Protein AF-A0A6N7TQ83-F1 (afdb_monomer_lite)

Radius of gyration: 12.46 Å; chains: 1; bounding box: 34×21×35 Å

Sequence (81 aa):
MKDFNLKISEIKKAERFAAKESGKTCFIAAMSYSGADVFGWQDVLCEMDSAESGEYVSTVHLCVYMNDRRRSYVARVMPTV

Foldseek 3Di:
DPDDDDDPVQQVQQQVVLCVVQVARKGFPDKDKDPQDPQQKIWMWTFIAGPVPRHTFWIWIWIARRVDRVPIHTPDTGGDD

pLDDT: mean 92.63, std 8.75, range [52.88, 97.25]

Structure (mmCIF, N/CA/C/O backbone):
data_AF-A0A6N7TQ83-F1
#
_entry.id   AF-A0A6N7TQ83-F1
#
loop_
_atom_site.group_PDB
_atom_site.id
_atom_site.type_symbol
_atom_site.label_atom_id
_atom_site.label_alt_id
_atom_site.label_comp_id
_atom_site.label_asym_id
_atom_site.label_entity_id
_atom_site.label_seq_id
_atom_site.pdbx_PDB_ins_code
_atom_site.Cartn_x
_atom_site.Cartn_y
_atom_site.Cartn_z
_atom_site.occupancy
_atom_site.B_iso_or_equiv
_atom_site.auth_seq_id
_atom_site.auth_comp_id
_atom_site.auth_asym_id
_atom_site.auth_atom_id
_atom_site.pdbx_PDB_model_num
ATOM 1 N N . MET A 1 1 ? 20.566 -5.808 -4.596 1.00 52.88 1 MET A N 1
ATOM 2 C CA . MET A 1 1 ? 19.367 -5.039 -4.997 1.00 52.88 1 MET A CA 1
ATOM 3 C C . MET A 1 1 ? 19.194 -3.959 -3.937 1.00 52.88 1 MET A C 1
ATOM 5 O O . MET A 1 1 ? 19.323 -4.306 -2.775 1.00 52.88 1 MET A O 1
ATOM 9 N N . LYS A 1 2 ? 19.071 -2.667 -4.279 1.00 57.59 2 LYS A N 1
ATOM 10 C CA . LYS A 1 2 ? 18.776 -1.646 -3.251 1.00 57.59 2 LYS A CA 1
ATOM 11 C C . LYS A 1 2 ? 17.391 -1.949 -2.681 1.00 57.59 2 LYS A C 1
ATOM 13 O O . LYS A 1 2 ? 16.485 -2.189 -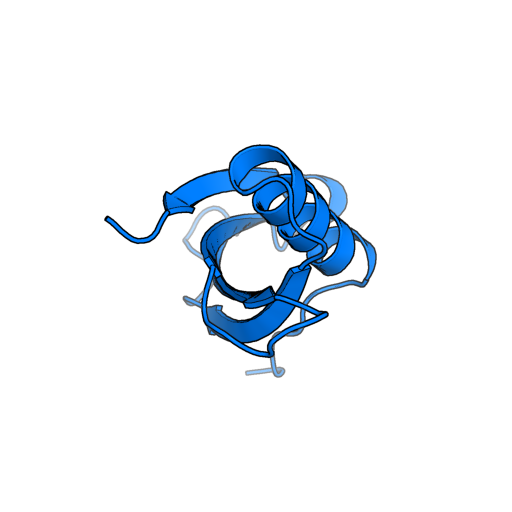3.475 1.00 57.59 2 LYS A O 1
ATOM 18 N N . ASP A 1 3 ? 17.247 -1.926 -1.360 1.00 76.62 3 ASP A N 1
ATOM 19 C CA . ASP A 1 3 ? 15.961 -2.149 -0.702 1.00 76.62 3 ASP A CA 1
ATOM 20 C C . ASP A 1 3 ? 14.926 -1.147 -1.227 1.00 76.62 3 ASP A C 1
ATOM 22 O O . ASP A 1 3 ? 15.113 0.075 -1.162 1.00 76.62 3 ASP A O 1
ATOM 26 N N . PHE A 1 4 ? 13.853 -1.666 -1.821 1.00 85.31 4 PHE A N 1
ATOM 27 C CA . PHE A 1 4 ? 12.746 -0.844 -2.279 1.00 85.31 4 PHE A CA 1
ATOM 28 C C . PHE A 1 4 ? 11.954 -0.356 -1.068 1.00 85.31 4 PHE A C 1
ATOM 30 O O . PHE A 1 4 ? 11.530 -1.141 -0.227 1.00 85.31 4 PHE A O 1
ATOM 37 N N . ASN A 1 5 ? 11.722 0.953 -1.017 1.00 92.50 5 ASN A N 1
ATOM 38 C CA . ASN A 1 5 ? 10.860 1.581 -0.027 1.00 92.50 5 ASN A CA 1
ATOM 39 C C . ASN A 1 5 ? 9.861 2.501 -0.722 1.00 92.50 5 ASN A C 1
ATOM 41 O O . ASN A 1 5 ? 10.170 3.118 -1.751 1.00 92.50 5 ASN A O 1
ATOM 45 N N . LEU A 1 6 ? 8.663 2.617 -0.158 1.00 94.31 6 LEU A N 1
ATOM 46 C CA . LEU A 1 6 ? 7.667 3.580 -0.610 1.00 94.31 6 LEU A CA 1
ATOM 47 C C . LEU A 1 6 ? 8.086 5.010 -0.260 1.00 94.31 6 LEU A C 1
ATOM 49 O O . LEU A 1 6 ? 8.662 5.283 0.792 1.00 94.31 6 LEU A O 1
ATOM 53 N N . LYS A 1 7 ? 7.773 5.953 -1.149 1.00 96.12 7 LYS A N 1
ATOM 54 C CA . LYS A 1 7 ? 7.837 7.382 -0.838 1.00 96.12 7 LYS A CA 1
ATOM 55 C C . LYS A 1 7 ? 6.634 7.759 0.022 1.00 96.12 7 LYS A C 1
ATOM 57 O O . LYS A 1 7 ? 5.547 7.217 -0.147 1.00 96.12 7 LYS A O 1
ATOM 62 N N . ILE A 1 8 ? 6.779 8.799 0.842 1.00 95.88 8 ILE A N 1
ATOM 63 C CA . ILE A 1 8 ? 5.683 9.341 1.669 1.00 95.88 8 ILE A CA 1
ATOM 64 C C . ILE A 1 8 ? 4.421 9.623 0.834 1.00 95.88 8 ILE A C 1
ATOM 66 O O . ILE A 1 8 ? 3.305 9.381 1.281 1.00 95.88 8 ILE A O 1
ATOM 70 N N . SER A 1 9 ? 4.575 10.108 -0.403 1.00 96.25 9 SER A N 1
ATOM 71 C CA . SER A 1 9 ? 3.442 10.380 -1.294 1.00 96.25 9 SER A CA 1
ATOM 72 C C . SER A 1 9 ? 2.673 9.127 -1.717 1.00 96.25 9 SER A C 1
ATOM 74 O O . SER A 1 9 ? 1.482 9.222 -1.992 1.00 96.25 9 SER A O 1
ATOM 76 N N . GLU A 1 10 ? 3.343 7.980 -1.805 1.00 97.06 10 GLU A N 1
ATOM 77 C CA . GLU A 1 10 ? 2.736 6.686 -2.131 1.00 97.06 10 GLU A CA 1
ATOM 78 C C . GLU A 1 10 ? 2.090 6.058 -0.900 1.00 97.06 10 GLU A C 1
ATOM 80 O O . GLU A 1 10 ? 0.965 5.582 -1.004 1.00 97.06 10 GLU A O 1
ATOM 85 N N . ILE A 1 11 ? 2.738 6.166 0.266 1.00 97.06 11 ILE A N 1
ATOM 86 C CA . ILE A 1 11 ? 2.169 5.749 1.556 1.00 97.06 11 ILE A CA 1
ATOM 87 C C . ILE A 1 11 ? 0.835 6.465 1.784 1.00 97.06 11 ILE A C 1
ATOM 89 O O . ILE A 1 11 ? -0.219 5.836 1.820 1.00 97.06 11 ILE A O 1
ATOM 93 N N . LYS A 1 12 ? 0.852 7.804 1.751 1.00 96.81 12 LYS A N 1
ATOM 94 C CA . LYS A 1 12 ? -0.361 8.624 1.891 1.00 96.81 12 LYS A CA 1
ATOM 95 C C . LYS A 1 12 ? -1.399 8.356 0.806 1.00 96.81 12 LYS A C 1
ATOM 97 O O . LYS A 1 12 ? -2.555 8.744 0.956 1.00 96.81 12 LYS A O 1
ATOM 102 N N . LYS A 1 13 ? -0.998 7.828 -0.353 1.00 96.44 13 LYS A N 1
ATOM 103 C CA . LYS A 1 13 ? -1.938 7.461 -1.415 1.00 96.44 13 LYS A CA 1
ATOM 104 C C . LYS A 1 13 ? -2.653 6.170 -1.032 1.00 96.44 13 LYS A C 1
ATOM 106 O O . LYS A 1 13 ? -3.875 6.176 -1.033 1.00 96.44 13 LYS A O 1
ATOM 111 N N . ALA A 1 14 ? -1.921 5.130 -0.642 1.00 96.50 14 ALA A N 1
ATOM 112 C CA . ALA A 1 14 ? -2.516 3.874 -0.199 1.00 96.50 14 ALA A CA 1
ATOM 113 C C . ALA A 1 14 ? -3.438 4.070 1.017 1.00 96.50 14 ALA A C 1
ATOM 115 O O . ALA A 1 14 ? -4.599 3.675 0.966 1.00 96.50 14 ALA A O 1
ATOM 116 N N . GLU A 1 15 ? -2.974 4.797 2.039 1.00 96.69 15 GLU A N 1
ATOM 117 C CA . GLU A 1 15 ? -3.756 5.118 3.244 1.00 96.69 15 GLU A CA 1
ATOM 118 C C . GLU A 1 15 ? -5.067 5.833 2.923 1.00 96.69 15 GLU A C 1
ATOM 120 O O . GLU A 1 15 ? -6.121 5.446 3.418 1.00 96.69 15 GLU A O 1
ATOM 125 N N . ARG A 1 16 ? -5.033 6.836 2.036 1.00 96.56 16 ARG A N 1
ATOM 126 C CA . ARG A 1 16 ? -6.243 7.571 1.637 1.00 96.56 16 ARG A CA 1
ATOM 127 C C . ARG A 1 16 ? -7.251 6.699 0.898 1.00 96.56 16 ARG A C 1
ATOM 129 O O . ARG A 1 16 ? -8.448 6.892 1.084 1.00 96.56 16 ARG A O 1
ATOM 136 N N . PHE A 1 17 ? -6.790 5.781 0.051 1.00 95.81 17 PHE A N 1
ATOM 137 C CA . PHE A 1 17 ? -7.686 4.874 -0.666 1.00 95.81 17 PHE A CA 1
ATOM 138 C C . PHE A 1 17 ? -8.297 3.833 0.279 1.00 95.81 17 PHE A C 1
ATOM 140 O O . PHE A 1 17 ? -9.510 3.658 0.259 1.00 95.81 17 PHE A O 1
ATOM 147 N N . ALA A 1 18 ? -7.500 3.226 1.161 1.00 95.12 18 ALA A N 1
ATOM 148 C CA . ALA A 1 18 ? -8.004 2.305 2.182 1.00 95.12 18 ALA A CA 1
ATOM 149 C C . ALA A 1 18 ? -9.019 2.977 3.119 1.00 95.12 18 ALA A C 1
ATOM 151 O O . ALA A 1 18 ? -10.083 2.423 3.397 1.00 95.12 18 ALA A O 1
ATOM 152 N N . ALA A 1 19 ? -8.723 4.206 3.549 1.00 94.69 19 ALA A N 1
ATOM 153 C CA . ALA A 1 19 ? -9.606 4.976 4.414 1.00 94.69 19 ALA A CA 1
ATOM 154 C C . ALA A 1 19 ? -10.931 5.333 3.732 1.00 94.69 19 ALA A C 1
ATOM 156 O O . ALA A 1 19 ? -11.992 5.269 4.348 1.00 94.69 19 ALA A O 1
ATOM 157 N N . LYS A 1 20 ? -10.883 5.676 2.439 1.00 93.69 20 L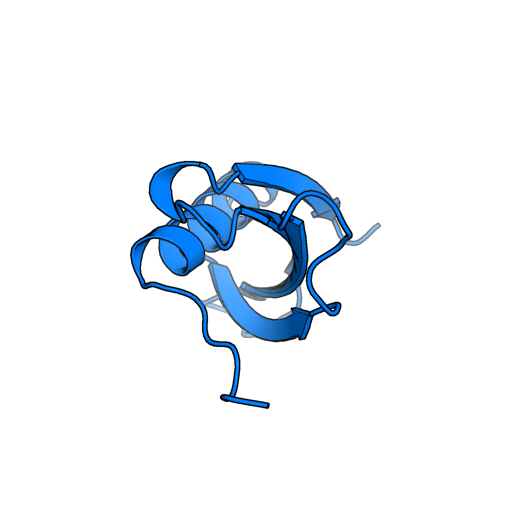YS A N 1
ATOM 158 C CA . LYS A 1 20 ? -12.082 5.986 1.657 1.00 93.69 20 LYS A CA 1
ATOM 159 C C . LYS A 1 20 ? -13.009 4.776 1.517 1.00 93.69 20 LYS A C 1
ATOM 161 O O . LYS A 1 20 ? -14.216 4.947 1.630 1.00 93.69 20 LYS A O 1
ATOM 166 N N . GLU A 1 21 ? -12.457 3.593 1.258 1.00 90.38 21 GLU A N 1
ATOM 167 C CA . GLU A 1 21 ? -13.251 2.371 1.061 1.00 90.38 21 GLU A CA 1
ATOM 168 C C . GLU A 1 21 ? -13.813 1.822 2.381 1.00 90.38 21 GLU A C 1
ATOM 170 O O . GLU A 1 21 ? -14.933 1.326 2.418 1.00 90.38 21 GLU A O 1
ATOM 175 N N . SER A 1 22 ? -13.060 1.938 3.478 1.00 90.00 22 SER A N 1
ATOM 176 C CA . SER A 1 22 ? -13.448 1.380 4.783 1.00 90.00 22 SER A CA 1
ATOM 177 C C . SER A 1 22 ? -14.195 2.347 5.705 1.00 90.00 22 SER A C 1
ATOM 179 O O . SER A 1 22 ? -14.800 1.913 6.684 1.00 90.00 22 SER A O 1
ATOM 181 N N . GLY A 1 23 ? -14.112 3.656 5.450 1.00 92.31 23 GLY A N 1
ATOM 182 C CA . GLY A 1 23 ? -14.609 4.693 6.357 1.00 92.31 23 GLY A CA 1
ATOM 183 C C . GLY A 1 23 ? -13.778 4.869 7.636 1.00 92.31 23 GLY A C 1
ATOM 184 O O . GLY A 1 23 ? -14.219 5.575 8.540 1.00 92.31 23 GLY A O 1
ATOM 185 N N . LYS A 1 24 ? -12.596 4.245 7.732 1.00 92.12 24 LYS A N 1
ATOM 186 C CA . LYS A 1 24 ? -11.709 4.290 8.908 1.00 92.12 24 LYS A CA 1
ATOM 187 C C . LYS A 1 24 ? -10.418 5.045 8.602 1.00 92.12 24 LYS A C 1
ATOM 189 O O . LYS A 1 24 ? -9.992 5.128 7.457 1.00 92.12 24 LYS A O 1
ATOM 194 N N . THR A 1 25 ? -9.736 5.549 9.627 1.00 95.69 25 THR A N 1
ATOM 195 C CA . THR A 1 25 ? -8.339 5.983 9.461 1.00 95.69 25 THR A CA 1
ATOM 196 C C . THR A 1 25 ? -7.448 4.746 9.336 1.00 95.69 25 THR A C 1
ATOM 198 O O . THR A 1 25 ? -7.544 3.845 10.169 1.00 95.69 25 THR A O 1
ATOM 201 N N . CYS A 1 26 ? -6.585 4.699 8.318 1.00 96.19 26 CYS A N 1
ATOM 202 C CA . CYS A 1 26 ? -5.736 3.541 8.021 1.00 96.19 26 CYS A CA 1
ATOM 203 C C . CYS A 1 26 ? -4.251 3.911 7.935 1.00 96.19 26 CYS A C 1
ATOM 205 O O . CY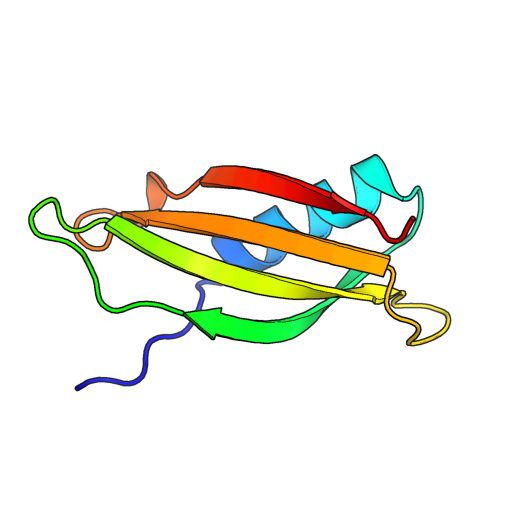S A 1 26 ? -3.921 5.026 7.527 1.00 96.19 26 CYS A O 1
ATOM 207 N N . PHE A 1 27 ? -3.377 2.951 8.237 1.00 96.94 27 PHE A N 1
ATOM 208 C CA . PHE A 1 27 ? -1.927 3.038 8.028 1.00 96.94 27 PHE A CA 1
ATOM 209 C C . PHE A 1 27 ? -1.393 1.759 7.367 1.00 96.94 27 PHE A C 1
ATOM 211 O O . PHE A 1 27 ? -2.043 0.717 7.422 1.00 96.94 27 PHE A O 1
ATOM 218 N N . ILE A 1 28 ? -0.230 1.837 6.712 1.00 96.75 28 ILE A N 1
ATOM 219 C CA . ILE A 1 28 ? 0.429 0.646 6.145 1.00 96.75 28 ILE A CA 1
ATOM 220 C C . ILE A 1 28 ? 1.120 -0.130 7.272 1.00 96.75 28 ILE A C 1
ATOM 222 O O . ILE A 1 28 ? 2.100 0.364 7.833 1.00 96.75 28 ILE A O 1
ATOM 226 N N . ALA A 1 29 ? 0.647 -1.340 7.563 1.00 95.81 29 ALA A N 1
ATOM 227 C CA . ALA A 1 29 ? 1.234 -2.221 8.574 1.00 95.81 29 ALA A CA 1
ATOM 228 C C . ALA A 1 29 ? 2.360 -3.092 8.000 1.00 95.81 29 ALA A C 1
ATOM 230 O O . ALA A 1 29 ? 3.422 -3.240 8.607 1.00 95.81 29 ALA A O 1
ATOM 231 N N . ALA A 1 30 ? 2.161 -3.607 6.787 1.00 94.69 30 ALA A N 1
ATOM 232 C CA . ALA A 1 30 ? 3.145 -4.403 6.068 1.00 94.69 30 ALA A CA 1
ATOM 233 C C . ALA A 1 30 ? 3.099 -4.111 4.566 1.00 94.69 30 ALA A C 1
ATOM 235 O O . ALA A 1 30 ? 2.107 -3.621 4.024 1.00 94.69 30 ALA A O 1
ATOM 236 N N . MET A 1 31 ? 4.190 -4.420 3.867 1.00 94.69 31 MET A N 1
ATOM 237 C CA . MET A 1 31 ? 4.220 -4.363 2.410 1.00 94.69 31 MET A CA 1
ATOM 238 C C . MET A 1 31 ? 4.979 -5.547 1.826 1.00 94.69 31 MET A C 1
ATOM 240 O O . MET A 1 31 ? 5.999 -5.978 2.364 1.00 94.69 31 MET A O 1
ATOM 244 N N . SER A 1 32 ? 4.511 -6.022 0.679 1.00 94.25 32 SER A N 1
ATOM 245 C CA . SER A 1 32 ? 5.265 -6.911 -0.201 1.00 94.25 32 SER A CA 1
ATOM 246 C C . SER A 1 32 ? 5.354 -6.283 -1.584 1.00 94.25 32 SER A C 1
ATOM 248 O O . SER A 1 32 ? 4.496 -5.489 -1.973 1.00 94.25 32 SER A O 1
ATOM 250 N N . TYR A 1 33 ? 6.419 -6.581 -2.321 1.00 93.88 33 TYR A N 1
ATOM 251 C CA . TYR A 1 33 ? 6.620 -6.012 -3.646 1.00 93.88 33 TYR A CA 1
ATOM 252 C C . TYR A 1 33 ? 7.256 -7.009 -4.606 1.00 93.88 33 TYR A C 1
ATOM 254 O O . TYR A 1 33 ? 8.057 -7.856 -4.207 1.00 93.88 33 TYR A O 1
ATOM 262 N N . SER A 1 34 ? 6.912 -6.881 -5.886 1.00 88.69 34 SER A N 1
ATOM 263 C CA . SER A 1 34 ? 7.565 -7.607 -6.973 1.00 88.69 34 SER A CA 1
ATOM 264 C C . SER A 1 34 ? 8.886 -6.940 -7.371 1.00 88.69 34 SER A C 1
ATOM 266 O O . SER A 1 34 ? 9.171 -5.802 -7.001 1.00 88.69 34 SER A O 1
ATOM 268 N N . GLY A 1 35 ? 9.692 -7.613 -8.195 1.00 90.38 35 GLY A N 1
ATOM 269 C CA . GLY A 1 35 ? 10.667 -6.900 -9.023 1.00 90.38 35 GLY A CA 1
ATOM 270 C C . GLY A 1 35 ? 9.956 -5.996 -10.036 1.00 90.38 35 GLY A C 1
ATOM 271 O O . GLY A 1 35 ? 8.795 -6.240 -10.373 1.00 90.38 35 GLY A O 1
ATOM 272 N N . ALA A 1 36 ? 10.642 -4.959 -10.521 1.00 93.44 36 ALA A N 1
ATOM 273 C CA . ALA A 1 36 ? 10.129 -4.168 -11.634 1.00 93.44 36 ALA A CA 1
ATOM 274 C C . ALA A 1 36 ? 10.095 -5.012 -12.922 1.00 93.44 36 ALA A C 1
ATOM 276 O O . ALA A 1 36 ? 11.042 -5.753 -13.198 1.00 93.44 36 ALA A O 1
ATOM 277 N N . ASP A 1 37 ? 9.017 -4.900 -13.693 1.00 94.06 37 ASP A N 1
ATOM 278 C CA . ASP A 1 37 ? 8.849 -5.573 -14.979 1.00 94.06 37 ASP A CA 1
ATOM 279 C C . ASP A 1 37 ? 9.709 -4.940 -16.095 1.00 94.06 37 ASP A C 1
ATOM 281 O O . ASP A 1 37 ? 10.443 -3.969 -15.885 1.00 94.06 37 ASP A O 1
ATOM 285 N N . VAL A 1 38 ? 9.609 -5.480 -17.318 1.00 95.25 38 VAL A N 1
ATOM 286 C CA . VAL A 1 38 ? 10.348 -4.978 -18.497 1.00 95.25 38 VAL A CA 1
ATOM 287 C C . VAL A 1 38 ? 9.994 -3.537 -18.873 1.00 95.25 38 VAL A C 1
ATOM 289 O O . VAL A 1 38 ? 10.762 -2.874 -19.569 1.00 95.25 38 VAL A O 1
ATOM 292 N N . PHE A 1 39 ? 8.847 -3.042 -18.412 1.00 94.56 39 PHE A N 1
ATOM 293 C CA . PHE A 1 39 ? 8.392 -1.675 -18.621 1.00 94.56 39 PHE A CA 1
ATOM 294 C C . PHE A 1 39 ? 8.757 -0.762 -17.446 1.00 94.56 39 PHE A C 1
ATOM 296 O O . PHE A 1 39 ? 8.524 0.440 -17.530 1.00 94.56 39 PHE A O 1
ATOM 303 N N . GLY A 1 40 ? 9.362 -1.286 -16.377 1.00 94.50 40 GLY A N 1
ATOM 304 C CA . GLY A 1 40 ? 9.742 -0.535 -15.186 1.00 94.50 40 GLY A CA 1
ATOM 305 C C . GLY A 1 40 ? 8.596 -0.309 -14.198 1.00 94.50 40 GLY A C 1
ATOM 306 O O . GLY A 1 40 ? 8.711 0.578 -13.348 1.00 94.50 40 GLY A O 1
ATOM 307 N N . TRP A 1 41 ? 7.499 -1.061 -14.295 1.00 96.12 41 TRP A N 1
ATOM 308 C CA . TRP A 1 41 ? 6.429 -1.065 -13.298 1.00 96.12 41 TRP A CA 1
ATOM 309 C C . TRP A 1 41 ? 6.699 -2.099 -12.220 1.00 96.12 41 TRP A C 1
ATOM 311 O O . TRP A 1 41 ? 7.115 -3.217 -12.497 1.00 96.12 41 TRP A O 1
ATOM 321 N N . GLN A 1 42 ? 6.452 -1.712 -10.979 1.00 95.44 42 GLN A N 1
ATOM 322 C CA . GLN A 1 42 ? 6.609 -2.564 -9.818 1.00 95.44 42 GLN A CA 1
ATOM 323 C C . GLN A 1 42 ? 5.290 -2.632 -9.060 1.00 95.44 42 GLN A C 1
ATOM 325 O O . GLN A 1 42 ? 4.716 -1.593 -8.718 1.00 95.44 42 GLN A O 1
ATOM 330 N N . ASP A 1 43 ? 4.833 -3.847 -8.785 1.00 95.69 43 ASP A N 1
ATOM 331 C CA . ASP A 1 43 ? 3.635 -4.079 -7.995 1.00 95.69 43 ASP A CA 1
ATOM 332 C C . ASP A 1 43 ? 3.986 -4.115 -6.515 1.00 95.69 43 ASP A C 1
ATOM 334 O O . ASP A 1 43 ? 4.944 -4.769 -6.096 1.00 95.69 43 ASP A O 1
ATOM 338 N N . VAL A 1 44 ? 3.198 -3.395 -5.723 1.00 96.38 44 VAL A N 1
ATOM 339 C CA . VAL A 1 44 ? 3.332 -3.331 -4.272 1.00 96.38 44 VAL A CA 1
ATOM 340 C C . VAL A 1 44 ? 1.976 -3.628 -3.654 1.00 96.38 44 VAL A C 1
ATOM 342 O O . VAL A 1 44 ? 0.990 -2.952 -3.948 1.00 96.38 44 VAL A O 1
ATOM 345 N N . LEU A 1 45 ? 1.923 -4.635 -2.794 1.00 96.44 45 LEU A N 1
ATOM 346 C CA . LEU A 1 45 ? 0.762 -4.928 -1.968 1.00 96.44 45 LEU A CA 1
ATOM 347 C C . LEU A 1 45 ? 1.010 -4.331 -0.588 1.00 96.44 45 LEU A C 1
ATOM 349 O O . LEU A 1 45 ? 1.947 -4.736 0.101 1.00 96.44 45 LEU A O 1
ATOM 353 N N . CYS A 1 46 ? 0.185 -3.363 -0.210 1.00 96.75 46 CYS A N 1
ATOM 354 C CA . CYS A 1 46 ? 0.225 -2.709 1.089 1.00 96.75 46 CYS A CA 1
ATOM 355 C C . CYS A 1 46 ? -0.897 -3.272 1.959 1.00 96.75 46 CYS A C 1
ATOM 357 O O . CYS A 1 46 ? -2.072 -3.098 1.635 1.00 96.75 46 CYS A O 1
ATOM 359 N N . GLU A 1 47 ? -0.534 -3.939 3.046 1.00 96.62 47 GLU A N 1
ATOM 360 C CA . GLU A 1 47 ? -1.464 -4.334 4.098 1.00 96.62 47 GLU A CA 1
ATOM 361 C C . GLU A 1 47 ? -1.844 -3.102 4.916 1.00 96.62 47 GLU A C 1
ATOM 363 O O . GLU A 1 47 ? -0.969 -2.360 5.376 1.00 96.62 47 GLU A O 1
ATOM 368 N N . MET A 1 48 ? -3.146 -2.856 5.027 1.00 96.69 48 MET A N 1
ATOM 369 C CA . MET A 1 48 ? -3.697 -1.666 5.653 1.00 96.69 48 MET A CA 1
ATOM 370 C C . MET A 1 48 ? -4.436 -2.052 6.919 1.00 96.69 48 MET A C 1
ATOM 372 O O . MET A 1 48 ? -5.432 -2.775 6.843 1.00 96.69 48 MET A O 1
ATOM 376 N N . ASP A 1 49 ? -4.028 -1.454 8.030 1.00 96.56 49 ASP A N 1
ATOM 377 C CA . ASP A 1 49 ? -4.656 -1.659 9.329 1.00 96.56 49 ASP A CA 1
ATOM 378 C C . ASP A 1 49 ? -5.350 -0.380 9.792 1.00 96.56 49 ASP A C 1
ATOM 380 O O . ASP A 1 49 ? -5.011 0.737 9.378 1.00 96.56 49 ASP A O 1
ATOM 384 N N . SER A 1 50 ? -6.352 -0.532 10.654 1.00 95.38 50 SER A N 1
ATOM 385 C CA . SER A 1 50 ? -7.022 0.588 11.299 1.00 95.38 50 SER A CA 1
ATOM 386 C C . SER A 1 50 ? -6.068 1.266 12.272 1.00 95.38 50 SER A C 1
ATOM 388 O O . SER A 1 50 ? -5.541 0.630 13.178 1.00 95.38 50 SER A O 1
ATOM 390 N N . ALA A 1 51 ? -5.915 2.583 12.154 1.00 94.25 51 ALA A N 1
ATOM 391 C CA . ALA A 1 51 ? -5.129 3.366 13.105 1.00 94.25 51 ALA A CA 1
ATOM 392 C C . ALA A 1 51 ? -5.740 3.396 14.521 1.00 94.25 51 ALA A C 1
ATOM 394 O O . ALA A 1 51 ? -5.052 3.768 15.465 1.00 94.25 51 ALA A O 1
ATOM 395 N N . GLU A 1 52 ? -7.019 3.031 14.668 1.00 93.56 52 GLU A N 1
ATOM 396 C CA . GLU A 1 52 ? -7.730 3.025 15.951 1.00 93.56 52 GLU A CA 1
ATOM 397 C C . GLU A 1 52 ? -7.655 1.662 16.644 1.00 93.56 52 GLU A C 1
ATOM 399 O O . GLU A 1 52 ? -7.297 1.599 17.818 1.00 93.56 52 GLU A O 1
ATOM 404 N N . SER A 1 53 ? -7.988 0.577 15.933 1.00 93.62 53 SER A N 1
ATOM 405 C CA . SER A 1 53 ? -8.036 -0.775 16.512 1.00 93.62 53 SER A CA 1
ATOM 406 C C . SER A 1 53 ? -6.788 -1.618 16.247 1.00 93.62 53 SER A C 1
ATOM 408 O O . SER A 1 53 ? -6.590 -2.626 16.920 1.00 93.62 53 SER A O 1
ATOM 410 N N . GLY A 1 54 ? -5.947 -1.235 15.282 1.00 93.31 54 GLY A N 1
ATOM 411 C CA . GLY A 1 54 ? -4.832 -2.061 14.807 1.00 93.31 54 GLY A CA 1
ATOM 412 C C . GLY A 1 54 ? -5.275 -3.304 14.031 1.00 93.31 54 GLY A C 1
ATOM 413 O O . GLY A 1 54 ? -4.458 -4.171 13.755 1.00 93.31 54 GLY A O 1
ATOM 414 N N . GLU A 1 55 ? -6.563 -3.428 13.707 1.00 93.88 55 GLU A N 1
ATOM 415 C CA . GLU A 1 55 ? -7.081 -4.560 12.943 1.00 93.88 55 GLU A CA 1
ATOM 416 C C . GLU A 1 55 ? -6.855 -4.359 11.450 1.00 93.88 55 GLU A C 1
ATOM 418 O O . GLU A 1 55 ? -7.007 -3.244 10.941 1.00 93.88 55 GLU A O 1
ATOM 423 N N . TYR A 1 56 ? -6.614 -5.462 10.744 1.00 94.00 56 TYR A N 1
ATOM 424 C CA . TYR A 1 56 ? -6.607 -5.494 9.288 1.00 94.00 56 TYR A CA 1
ATOM 425 C C . TYR A 1 56 ? -7.905 -4.925 8.700 1.00 94.00 56 TYR A C 1
ATOM 427 O O . TYR A 1 56 ? -9.015 -5.285 9.104 1.00 94.00 56 TYR A O 1
ATOM 435 N N . VAL A 1 57 ? -7.761 -4.060 7.698 1.00 93.94 57 VAL A N 1
ATOM 436 C CA . VAL A 1 57 ? -8.868 -3.408 6.986 1.00 93.94 57 VAL A CA 1
ATOM 437 C C . VAL A 1 57 ? -8.930 -3.833 5.525 1.00 93.94 57 VAL A C 1
ATOM 439 O O . VAL A 1 57 ? -10.008 -4.093 4.997 1.00 93.94 57 VAL A O 1
ATOM 442 N N . SER A 1 58 ? -7.797 -3.807 4.827 1.00 95.12 58 SER A N 1
ATOM 443 C CA . SER A 1 58 ? -7.747 -4.115 3.395 1.00 95.12 58 SER A CA 1
ATOM 444 C C . SER A 1 58 ? -6.314 -4.304 2.919 1.00 95.12 58 SER A C 1
ATOM 446 O O . SER A 1 58 ? -5.357 -3.931 3.596 1.00 95.12 58 SER A O 1
ATOM 448 N N . THR A 1 59 ? -6.164 -4.807 1.699 1.00 96.69 59 THR A N 1
ATOM 449 C CA . THR A 1 59 ? -4.897 -4.754 0.972 1.00 96.69 59 THR A CA 1
ATOM 450 C C . THR A 1 59 ? -5.024 -3.779 -0.190 1.00 96.69 59 THR A C 1
ATOM 452 O O . THR A 1 59 ? -5.885 -3.927 -1.061 1.00 96.69 59 THR A O 1
ATOM 455 N N . VAL A 1 60 ? -4.150 -2.777 -0.235 1.00 97.00 60 VAL A N 1
ATOM 456 C CA . VAL A 1 60 ? -4.063 -1.831 -1.350 1.00 97.00 60 VAL A CA 1
ATOM 457 C C . VAL A 1 60 ? -2.991 -2.297 -2.324 1.00 97.00 60 VAL A C 1
ATOM 459 O O . VAL A 1 60 ? -1.816 -2.388 -1.977 1.00 97.00 60 VAL A O 1
ATOM 462 N N . HIS A 1 61 ? -3.386 -2.539 -3.571 1.00 97.12 61 HIS A N 1
ATOM 463 C CA . HIS A 1 61 ? -2.463 -2.807 -4.668 1.00 97.12 61 HIS A CA 1
ATOM 464 C C . HIS A 1 61 ? -2.039 -1.486 -5.314 1.00 97.12 61 HIS A C 1
ATOM 466 O O . HIS A 1 61 ? -2.830 -0.804 -5.975 1.00 97.12 61 HIS A O 1
ATOM 472 N N . LEU A 1 62 ? -0.780 -1.118 -5.097 1.00 97.12 62 LEU A N 1
ATOM 473 C CA . LEU A 1 62 ? -0.140 0.072 -5.635 1.00 97.12 62 LEU A CA 1
ATOM 474 C C . LEU A 1 62 ? 0.835 -0.314 -6.755 1.00 97.12 62 LEU A C 1
ATOM 476 O O . LEU A 1 62 ? 1.806 -1.030 -6.524 1.00 97.12 62 LEU A O 1
ATOM 480 N N . CYS A 1 63 ? 0.630 0.238 -7.947 1.00 97.00 63 CYS A N 1
ATOM 481 C CA . CYS A 1 63 ? 1.574 0.122 -9.054 1.00 97.00 63 CYS A CA 1
ATOM 482 C C . CYS A 1 63 ? 2.524 1.324 -9.038 1.00 97.00 63 CYS A C 1
ATOM 484 O O . CYS A 1 63 ? 2.089 2.483 -9.045 1.00 97.00 63 CYS A O 1
ATOM 486 N N . VAL A 1 64 ? 3.831 1.066 -9.032 1.00 96.94 64 VAL A N 1
ATOM 487 C CA . VAL A 1 64 ? 4.883 2.087 -8.967 1.00 96.94 64 VAL A CA 1
ATOM 488 C C . VAL A 1 64 ? 5.727 2.048 -10.232 1.00 96.94 64 VAL A C 1
ATOM 490 O O . VAL A 1 64 ? 6.412 1.072 -10.508 1.00 96.94 64 VAL A O 1
ATOM 493 N N . TYR A 1 65 ? 5.727 3.146 -10.988 1.00 96.06 65 TYR A N 1
ATOM 494 C CA . TYR A 1 65 ? 6.632 3.301 -12.123 1.00 96.06 65 TYR A CA 1
ATOM 495 C C . TYR A 1 65 ? 8.015 3.729 -11.634 1.00 96.06 65 TYR A C 1
ATOM 497 O O . TYR A 1 65 ? 8.202 4.859 -11.172 1.00 96.06 65 TYR A O 1
ATOM 505 N N . MET A 1 66 ? 8.996 2.840 -11.733 1.00 94.56 66 MET A N 1
ATOM 506 C CA . MET A 1 66 ? 10.317 3.034 -11.136 1.00 94.56 66 MET A CA 1
ATOM 507 C C . MET A 1 66 ? 11.132 4.136 -11.815 1.00 94.56 66 MET A C 1
ATOM 509 O O . MET A 1 66 ? 11.895 4.827 -11.138 1.00 94.56 66 MET A O 1
ATOM 513 N N . ASN A 1 67 ? 10.906 4.379 -13.109 1.00 93.81 67 ASN A N 1
ATOM 514 C CA . ASN A 1 67 ? 11.571 5.460 -13.844 1.00 93.81 67 ASN A CA 1
ATOM 515 C C . ASN A 1 67 ? 10.994 6.853 -13.509 1.00 93.81 67 ASN A C 1
ATOM 517 O O . ASN A 1 67 ? 11.701 7.851 -13.611 1.00 93.81 67 ASN A O 1
ATOM 521 N N . ASP A 1 68 ? 9.723 6.941 -13.095 1.00 95.44 68 ASP A N 1
ATOM 522 C CA . ASP A 1 68 ? 9.098 8.177 -12.600 1.00 95.44 68 ASP A CA 1
ATOM 523 C C . ASP A 1 68 ? 7.977 7.873 -11.595 1.00 95.44 68 ASP A C 1
ATOM 525 O O . ASP A 1 68 ? 6.801 7.733 -11.943 1.00 95.44 68 ASP A O 1
ATOM 529 N N . ARG A 1 69 ? 8.339 7.846 -10.309 1.00 94.50 69 ARG A N 1
ATOM 530 C CA . ARG A 1 69 ? 7.433 7.472 -9.209 1.00 94.50 69 ARG A CA 1
ATOM 531 C C . ARG A 1 69 ? 6.249 8.419 -8.993 1.00 94.50 69 ARG A C 1
ATOM 533 O O . ARG A 1 69 ? 5.326 8.082 -8.249 1.00 94.50 69 ARG A O 1
ATOM 540 N N . ARG A 1 70 ? 6.219 9.584 -9.655 1.00 94.75 70 ARG A N 1
ATOM 541 C CA . ARG A 1 70 ? 5.029 10.460 -9.675 1.00 94.75 70 ARG A CA 1
ATOM 542 C C . ARG A 1 70 ? 3.851 9.795 -10.388 1.00 94.75 70 ARG A C 1
ATOM 544 O O . ARG A 1 70 ? 2.709 10.108 -10.070 1.00 94.75 70 ARG A O 1
ATOM 551 N N . ARG A 1 71 ? 4.133 8.850 -11.293 1.00 95.75 71 ARG A N 1
ATOM 552 C CA . ARG A 1 71 ? 3.140 8.060 -12.034 1.00 95.75 71 ARG A CA 1
ATOM 553 C C . ARG A 1 71 ? 2.604 6.856 -11.262 1.00 95.75 71 ARG A C 1
ATOM 555 O O . ARG A 1 71 ? 1.840 6.087 -11.82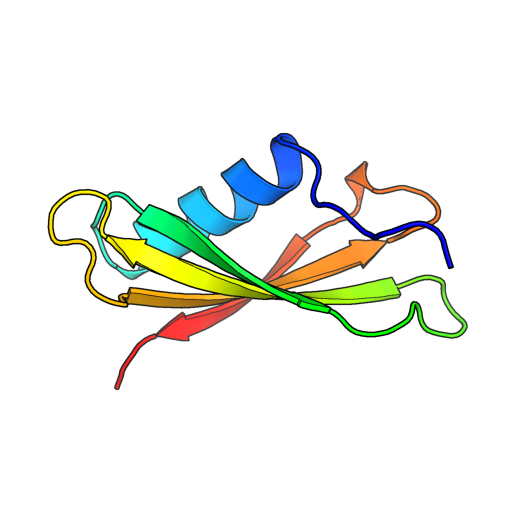8 1.00 95.75 71 ARG A O 1
ATOM 562 N N . SER A 1 72 ? 2.999 6.668 -10.002 1.00 96.81 72 SER A N 1
ATOM 563 C CA . SE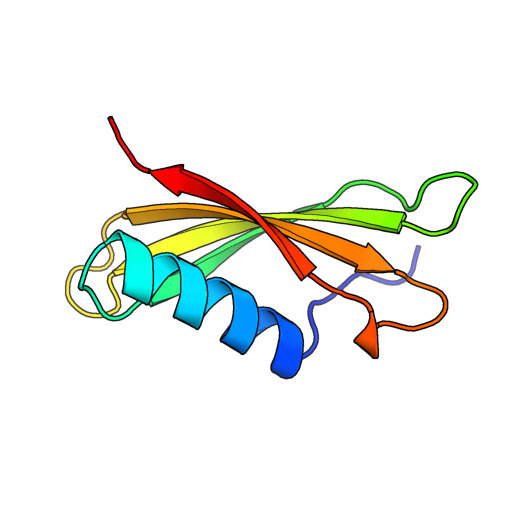R A 1 72 ? 2.408 5.620 -9.166 1.00 96.81 72 SER A CA 1
ATOM 564 C C . SER A 1 72 ? 0.892 5.798 -9.053 1.00 96.81 72 SER A C 1
ATOM 566 O O . SER A 1 72 ? 0.397 6.929 -9.014 1.00 96.81 72 SER A O 1
ATOM 568 N N . TYR A 1 73 ? 0.140 4.711 -8.940 1.00 97.25 73 TYR A N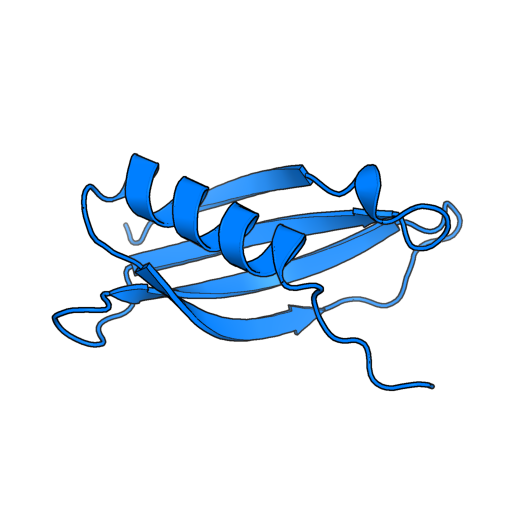 1
ATOM 569 C CA . TYR A 1 73 ? -1.312 4.763 -8.762 1.00 97.25 73 TYR A CA 1
ATOM 570 C C . TYR A 1 73 ? -1.823 3.523 -8.029 1.00 97.25 73 TYR A C 1
ATOM 572 O O . TYR A 1 73 ? -1.151 2.497 -7.986 1.00 97.25 73 TYR A O 1
ATOM 580 N N . VAL A 1 74 ? -3.002 3.643 -7.419 1.00 96.94 74 VAL A N 1
ATOM 581 C CA . VAL A 1 74 ? -3.694 2.513 -6.787 1.00 96.94 74 VAL A CA 1
ATOM 582 C C . VAL A 1 74 ? -4.482 1.790 -7.870 1.00 96.94 74 VAL A C 1
ATOM 584 O O . VAL A 1 74 ? -5.356 2.394 -8.490 1.00 96.94 74 VAL A O 1
ATOM 587 N N . ALA A 1 75 ? -4.146 0.527 -8.118 1.00 95.44 75 ALA A N 1
ATOM 588 C CA . ALA A 1 75 ? -4.816 -0.306 -9.111 1.00 95.44 75 ALA A CA 1
ATOM 589 C C . ALA A 1 75 ? -6.092 -0.940 -8.546 1.00 95.44 75 ALA A C 1
ATOM 591 O O . ALA A 1 75 ? -7.105 -1.033 -9.240 1.00 95.44 75 ALA A O 1
ATOM 592 N N . ARG A 1 76 ? -6.054 -1.364 -7.277 1.00 94.44 76 ARG A N 1
ATOM 593 C CA . ARG A 1 76 ? -7.199 -1.965 -6.586 1.00 94.44 76 ARG A CA 1
ATOM 594 C C . ARG A 1 76 ? -7.071 -1.810 -5.073 1.00 94.44 76 ARG A C 1
ATOM 596 O O . ARG A 1 76 ? -5.966 -1.845 -4.538 1.00 94.44 76 ARG A O 1
ATOM 603 N N . VAL A 1 77 ? -8.208 -1.700 -4.395 1.00 93.62 77 VAL A N 1
ATOM 604 C CA . VAL A 1 77 ? -8.328 -1.940 -2.952 1.00 93.62 77 VAL A CA 1
ATOM 605 C C . VAL A 1 77 ? -9.092 -3.248 -2.783 1.00 93.62 77 VAL A C 1
ATOM 607 O O . VAL A 1 77 ? -10.158 -3.414 -3.372 1.00 93.62 77 VAL A O 1
ATOM 610 N N . MET A 1 78 ? -8.509 -4.203 -2.069 1.00 92.31 78 MET A N 1
ATOM 611 C CA . MET A 1 78 ? -9.105 -5.508 -1.795 1.00 92.31 78 MET A CA 1
ATOM 612 C C . MET A 1 78 ? -9.603 -5.493 -0.343 1.00 92.31 78 MET A C 1
ATOM 614 O O . MET A 1 78 ? -8.767 -5.567 0.561 1.00 92.31 78 MET A O 1
ATOM 618 N N . PRO A 1 79 ? -10.913 -5.304 -0.098 1.00 76.75 79 PRO A N 1
ATOM 619 C CA . PRO A 1 79 ? -11.461 -5.299 1.255 1.00 76.75 79 PRO A CA 1
ATOM 620 C C . PRO A 1 79 ? -11.467 -6.711 1.851 1.00 76.75 79 PRO A C 1
ATOM 622 O O . PRO A 1 79 ? -11.501 -7.703 1.117 1.00 76.75 79 PRO A O 1
ATOM 625 N N . THR A 1 80 ? -11.478 -6.800 3.180 1.00 66.56 80 THR A N 1
ATOM 626 C CA . THR A 1 80 ? -11.894 -8.022 3.877 1.00 66.56 80 THR A CA 1
ATOM 627 C C . THR A 1 80 ? -13.349 -8.322 3.524 1.00 66.56 80 THR A C 1
ATOM 629 O O . THR A 1 80 ? -14.198 -7.433 3.581 1.00 66.56 80 THR A O 1
ATOM 632 N N . VAL A 1 81 ? -13.607 -9.561 3.102 1.00 54.22 81 VAL A N 1
ATOM 633 C CA . VAL A 1 81 ? -14.958 -10.094 2.859 1.00 54.22 81 VAL A CA 1
ATOM 634 C C . VAL A 1 81 ? -15.784 -10.095 4.137 1.00 54.22 81 VAL A C 1
ATOM 636 O O . VAL A 1 81 ? -15.198 -10.408 5.198 1.00 54.22 81 VAL A O 1
#

Secondary structure (DSSP, 8-state):
-PPP---HHHHHHHHHHHHHHHSS-EEEEEEEEPPP-TTSEEEEEEEEEETTT--EEEEEEEEEETT-GGG-EEEEEEE--